Protein AF-A0A6L8I5V7-F1 (afdb_monomer)

Foldseek 3Di:
DPDDPDDDDDPDQDDDPVCVVPVQFDASVRWQDQVAQGPVGGSQWDFDPPCDPPGDIDGQDGSSPCCVPCVVVQPPHDVNVRD

Secondary structure (DSSP, 8-state):
--S-------SS----HHHHH-TTT--SS----TTS-BTTB-SSEE--TTS-TTPPPEEPPGGGG-HHHHGGGGTT--TTT--

Structure (mmCIF, N/CA/C/O backbone):
data_AF-A0A6L8I5V7-F1
#
_entry.id   AF-A0A6L8I5V7-F1
#
loop_
_atom_site.group_PDB
_atom_site.id
_atom_site.type_symbol
_atom_site.label_atom_id
_atom_site.label_alt_id
_atom_site.label_comp_id
_atom_site.label_asym_id
_atom_site.label_entity_id
_atom_site.label_seq_id
_atom_site.pdbx_PDB_ins_code
_atom_site.Cartn_x
_atom_site.Cartn_y
_atom_site.Cartn_z
_atom_site.occupancy
_atom_site.B_iso_or_equiv
_atom_site.auth_seq_id
_atom_site.auth_comp_id
_atom_site.auth_asym_id
_atom_site.auth_atom_id
_atom_site.pdbx_PDB_model_num
ATOM 1 N N . ILE A 1 1 ? 1.292 3.973 7.783 1.00 94.44 1 ILE A N 1
ATOM 2 C CA . ILE A 1 1 ? 0.953 4.749 9.005 1.00 94.44 1 ILE A CA 1
ATOM 3 C C . ILE A 1 1 ? 2.237 5.302 9.635 1.00 94.44 1 ILE A C 1
ATOM 5 O O . ILE A 1 1 ? 3.291 4.727 9.395 1.00 94.44 1 ILE A O 1
ATOM 9 N N . LYS A 1 2 ? 2.198 6.426 10.359 1.00 96.31 2 LYS A N 1
ATOM 10 C CA . LYS A 1 2 ? 3.372 7.032 11.022 1.00 96.31 2 LYS A CA 1
ATOM 11 C C . LYS A 1 2 ? 3.006 7.404 12.461 1.00 96.31 2 LYS A C 1
ATOM 13 O O . LYS A 1 2 ? 1.839 7.683 12.711 1.00 96.31 2 LYS A O 1
ATOM 18 N N . SER A 1 3 ? 3.987 7.399 13.367 1.00 97.81 3 SER A N 1
ATOM 19 C CA . SER A 1 3 ? 3.833 7.817 14.774 1.00 97.81 3 SER A CA 1
ATOM 20 C C . SER A 1 3 ? 2.652 7.146 15.497 1.00 97.81 3 SER A C 1
ATOM 22 O O . SER A 1 3 ? 1.788 7.819 16.052 1.00 97.81 3 SER A O 1
ATOM 24 N N . ILE A 1 4 ? 2.588 5.810 15.448 1.00 97.56 4 ILE A N 1
ATOM 25 C CA . ILE A 1 4 ? 1.524 5.023 16.090 1.00 97.56 4 ILE A CA 1
ATOM 26 C C . ILE A 1 4 ? 1.575 5.232 17.609 1.00 97.56 4 ILE A C 1
ATOM 28 O O . ILE A 1 4 ? 2.609 4.999 18.228 1.00 97.56 4 ILE A O 1
ATOM 32 N N . VAL A 1 5 ? 0.443 5.613 18.204 1.00 98.44 5 VAL A N 1
ATOM 33 C CA . VAL A 1 5 ? 0.288 5.783 19.664 1.00 98.44 5 VAL A CA 1
ATOM 34 C C . VAL A 1 5 ? -0.599 4.715 20.310 1.00 98.44 5 VAL A C 1
ATOM 36 O O . VAL A 1 5 ? -0.597 4.568 21.528 1.00 98.44 5 VAL A O 1
ATOM 39 N N . LYS A 1 6 ? -1.375 3.973 19.510 1.00 98.06 6 LYS A N 1
ATOM 40 C CA . LYS A 1 6 ? -2.311 2.944 19.974 1.00 98.06 6 LYS A CA 1
ATOM 41 C C . LYS A 1 6 ? -2.453 1.844 18.925 1.00 98.06 6 LYS A C 1
ATOM 43 O O . LYS A 1 6 ? -2.506 2.132 17.733 1.00 98.06 6 LYS A O 1
ATOM 48 N N . ILE A 1 7 ? -2.567 0.605 19.392 1.00 98.19 7 ILE A N 1
ATOM 49 C CA . ILE A 1 7 ? -2.947 -0.568 18.601 1.00 98.19 7 ILE A CA 1
ATOM 50 C C . ILE A 1 7 ? -4.155 -1.203 19.294 1.00 98.19 7 ILE A C 1
ATOM 52 O O . ILE A 1 7 ? -4.220 -1.248 20.523 1.00 98.19 7 ILE A O 1
ATOM 56 N N . THR A 1 8 ? -5.154 -1.634 18.530 1.00 98.25 8 THR A N 1
ATOM 57 C CA . THR A 1 8 ? -6.360 -2.287 19.055 1.00 98.25 8 THR A CA 1
ATOM 58 C C . THR A 1 8 ? -6.729 -3.437 18.137 1.00 98.25 8 THR A C 1
ATOM 60 O O . THR A 1 8 ? -6.744 -3.264 16.922 1.00 98.25 8 THR A O 1
ATOM 63 N N . LEU A 1 9 ? -6.996 -4.600 18.727 1.00 98.50 9 LEU A N 1
ATOM 64 C CA . LEU A 1 9 ? -7.557 -5.737 18.010 1.00 98.50 9 LEU A CA 1
ATOM 65 C C . LEU A 1 9 ? -9.075 -5.574 17.984 1.00 98.50 9 LEU A C 1
ATOM 67 O O . LEU A 1 9 ? -9.685 -5.320 19.022 1.00 98.50 9 LEU A O 1
ATOM 71 N N . VAL A 1 10 ? -9.653 -5.677 16.795 1.00 98.31 10 VAL A N 1
ATOM 72 C CA . VAL A 1 10 ? -11.083 -5.507 16.528 1.00 98.31 10 VAL A CA 1
ATOM 73 C C . VAL A 1 10 ? -11.578 -6.703 15.720 1.00 98.31 10 VAL A C 1
ATOM 75 O O . VAL A 1 10 ? -10.787 -7.344 15.030 1.00 98.31 10 VAL A O 1
ATOM 78 N N . GLU A 1 11 ? -12.862 -7.025 15.844 1.00 98.19 11 GLU A N 1
ATOM 79 C CA . GLU A 1 11 ? -13.485 -8.153 15.135 1.00 98.19 11 GLU A CA 1
ATOM 80 C C . GLU A 1 11 ? -13.777 -7.853 13.659 1.00 98.19 11 GLU A C 1
ATOM 82 O O . GLU A 1 11 ? -13.680 -8.742 12.816 1.00 98.19 11 GLU A O 1
ATOM 87 N N . GLU A 1 12 ? -14.087 -6.597 13.339 1.00 98.19 12 GLU A N 1
ATOM 88 C CA . GLU A 1 12 ? -14.441 -6.145 11.995 1.00 98.19 12 GLU A CA 1
ATOM 89 C C . GLU A 1 12 ? -13.306 -5.348 11.343 1.00 98.19 12 GLU A C 1
ATOM 91 O O . GLU A 1 12 ? -12.455 -4.760 12.014 1.00 98.19 12 GLU A O 1
ATOM 96 N N . GLN A 1 13 ? -13.310 -5.304 10.008 1.00 97.00 13 GLN A N 1
ATOM 97 C CA . GLN A 1 13 ? -12.340 -4.545 9.223 1.00 97.00 13 GLN A CA 1
ATOM 98 C C . GLN A 1 13 ? -12.433 -3.041 9.555 1.00 97.00 13 GLN A C 1
ATOM 100 O O . GLN A 1 13 ? -13.451 -2.417 9.250 1.00 97.00 13 GLN A O 1
ATOM 105 N N . PRO A 1 14 ? -11.392 -2.422 10.144 1.00 97.44 14 PRO A N 1
ATOM 106 C CA . PRO A 1 14 ? -11.451 -1.015 10.519 1.00 97.44 14 PRO A CA 1
ATOM 107 C C . PRO A 1 14 ? -11.331 -0.098 9.289 1.00 97.44 14 PRO A C 1
ATOM 109 O O . PRO A 1 14 ? -10.778 -0.504 8.261 1.00 97.44 14 PRO A O 1
ATOM 112 N N . PRO A 1 15 ? -11.769 1.169 9.389 1.00 96.12 15 PRO A N 1
ATOM 113 C CA . PRO A 1 15 ? -11.527 2.149 8.339 1.00 96.12 15 PRO A CA 1
ATOM 114 C C . PRO A 1 15 ? -10.031 2.456 8.178 1.00 96.12 15 PRO A C 1
ATOM 116 O O . PRO A 1 15 ? -9.238 2.345 9.119 1.00 96.12 15 PRO A O 1
ATOM 119 N N . THR A 1 16 ? -9.641 2.910 6.985 1.00 97.38 16 THR A N 1
ATOM 120 C CA . THR A 1 16 ? -8.289 3.421 6.719 1.00 97.38 16 THR A CA 1
ATOM 121 C C . THR A 1 16 ? -8.361 4.831 6.141 1.00 97.38 16 THR A C 1
ATOM 123 O O . THR A 1 16 ? -9.201 5.129 5.298 1.00 97.38 16 THR A O 1
ATOM 126 N N . ALA A 1 17 ? -7.457 5.713 6.576 1.00 97.38 17 ALA A N 1
ATOM 127 C CA . ALA A 1 17 ? -7.553 7.149 6.293 1.00 97.38 17 ALA A CA 1
ATOM 128 C C . ALA A 1 17 ? -7.646 7.501 4.792 1.00 97.38 17 ALA A C 1
ATOM 130 O O . ALA A 1 17 ? -8.387 8.402 4.414 1.00 97.38 17 ALA A O 1
ATOM 131 N N . TRP A 1 18 ? -6.909 6.798 3.923 1.00 97.56 18 TRP A N 1
ATOM 132 C CA . TRP A 1 18 ? -6.953 7.052 2.476 1.00 97.56 18 TRP A CA 1
ATOM 133 C C . TRP A 1 18 ? -8.187 6.453 1.798 1.00 97.56 18 TRP A C 1
ATOM 135 O O . TRP A 1 18 ? -8.690 7.053 0.851 1.00 97.56 18 TRP A O 1
ATOM 145 N N . ASN A 1 19 ? -8.698 5.323 2.293 1.00 95.88 19 ASN A N 1
ATOM 146 C CA . ASN A 1 19 ? -9.946 4.748 1.802 1.00 95.88 19 ASN A CA 1
ATOM 147 C C . ASN A 1 19 ? -11.147 5.623 2.196 1.00 95.88 19 ASN A C 1
ATOM 149 O O . ASN A 1 19 ? -11.995 5.889 1.355 1.00 95.88 19 ASN A O 1
ATOM 153 N N . GLU A 1 20 ? -11.177 6.164 3.418 1.00 97.19 20 GLU A N 1
ATOM 154 C CA . GLU A 1 20 ? -12.202 7.141 3.821 1.00 97.19 20 GLU A CA 1
ATOM 155 C C . GLU A 1 20 ? -12.140 8.424 2.983 1.00 97.19 20 GLU A C 1
ATOM 157 O O . GLU A 1 20 ? -13.171 8.960 2.584 1.00 97.19 20 GLU A O 1
ATOM 162 N N . TYR A 1 21 ? -10.931 8.912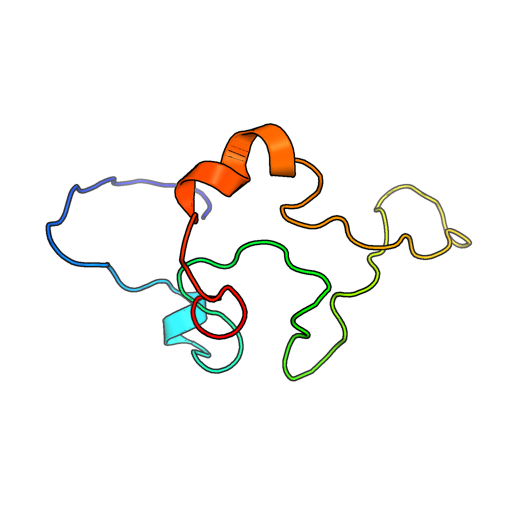 2.689 1.00 97.19 21 TYR A N 1
ATOM 163 C CA . TYR A 1 21 ? -10.747 10.111 1.874 1.00 97.19 21 TYR A CA 1
ATOM 164 C C . TYR A 1 21 ? -11.148 9.899 0.405 1.00 97.19 21 TYR A C 1
ATOM 166 O O . TYR A 1 21 ? -11.746 10.783 -0.206 1.00 97.19 21 TYR A O 1
ATOM 174 N N . SER A 1 22 ? -10.795 8.749 -0.183 1.00 96.19 22 SER A N 1
ATOM 175 C CA . SER A 1 22 ? -11.015 8.456 -1.603 1.00 96.19 22 SER A CA 1
ATOM 176 C C . SER A 1 22 ? -11.087 6.944 -1.865 1.00 96.19 22 SER A C 1
ATOM 178 O O . SER A 1 22 ? -10.155 6.325 -2.384 1.00 96.19 22 SER A O 1
ATOM 180 N N . ALA A 1 23 ? -12.226 6.335 -1.526 1.00 93.94 23 ALA A N 1
ATOM 181 C CA . ALA A 1 23 ? -12.426 4.882 -1.614 1.00 93.94 23 ALA A CA 1
ATOM 182 C C . ALA A 1 23 ? -12.302 4.310 -3.037 1.00 93.94 23 ALA A C 1
ATOM 184 O O . ALA A 1 23 ? -11.975 3.141 -3.209 1.00 93.94 23 ALA A O 1
ATOM 185 N N . HIS A 1 24 ? -12.556 5.127 -4.062 1.00 92.94 24 HIS A N 1
ATOM 186 C CA . HIS A 1 24 ? -12.428 4.719 -5.464 1.00 92.94 24 HIS A CA 1
ATOM 187 C C . HIS A 1 24 ? -10.966 4.656 -5.942 1.00 92.94 24 HIS A C 1
ATOM 189 O O . HIS A 1 24 ? -10.683 4.081 -6.992 1.00 92.94 24 HIS A O 1
ATOM 195 N N . GLU A 1 25 ? -10.037 5.238 -5.181 1.00 95.50 25 GLU A N 1
ATOM 196 C CA . GLU A 1 25 ? -8.606 5.276 -5.488 1.00 95.50 25 GLU A CA 1
ATOM 197 C C . GLU A 1 25 ? -7.799 4.294 -4.640 1.00 95.50 25 GLU A C 1
ATOM 199 O O . GLU A 1 25 ? -6.912 3.610 -5.163 1.00 95.50 25 GLU A O 1
ATOM 204 N N . TYR A 1 26 ? -8.125 4.210 -3.349 1.00 96.75 26 TYR A N 1
ATOM 205 C CA . TYR A 1 26 ? -7.365 3.462 -2.353 1.00 96.75 26 TYR A CA 1
ATOM 206 C C . TYR A 1 26 ? -8.257 2.422 -1.675 1.00 96.75 26 TYR A C 1
ATOM 208 O O . TYR A 1 26 ? -9.176 2.778 -0.936 1.00 96.75 26 TYR A O 1
ATOM 216 N N . GLY A 1 27 ? -7.976 1.142 -1.919 1.00 96.12 27 GLY A N 1
ATOM 217 C CA . GLY A 1 27 ? -8.664 0.017 -1.289 1.00 96.12 27 GLY A CA 1
ATOM 218 C C . GLY A 1 27 ? -8.041 -0.382 0.051 1.00 96.12 27 GLY A C 1
ATOM 219 O O . GLY A 1 27 ? -7.022 0.169 0.476 1.00 96.12 27 GLY A O 1
ATOM 220 N N . PHE A 1 28 ? -8.667 -1.330 0.748 1.00 96.81 28 PHE A N 1
ATOM 221 C CA . PHE A 1 28 ? -8.213 -1.763 2.071 1.00 96.81 28 PHE A CA 1
ATOM 222 C C . PHE A 1 28 ? -6.915 -2.577 2.008 1.00 96.81 28 PHE A C 1
ATOM 224 O O . PHE A 1 28 ? -6.019 -2.354 2.822 1.00 96.81 28 PHE A O 1
ATOM 231 N N . TYR A 1 29 ? -6.799 -3.497 1.045 1.00 97.06 29 TYR A N 1
ATOM 232 C CA . TYR A 1 29 ? -5.646 -4.393 0.964 1.00 97.06 29 TYR A CA 1
ATOM 233 C C . TYR A 1 29 ? -4.423 -3.680 0.396 1.00 97.06 29 TYR A C 1
ATOM 235 O O . TYR A 1 29 ? -3.313 -3.898 0.877 1.00 97.0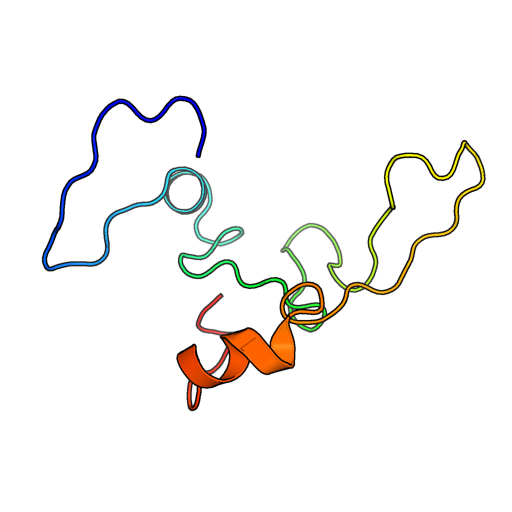6 29 TYR A O 1
ATOM 243 N N . SER A 1 30 ? -4.612 -2.804 -0.598 1.00 96.81 30 SER A N 1
ATOM 244 C CA . SER A 1 30 ? -3.562 -1.959 -1.180 1.00 96.81 30 SER A CA 1
ATOM 245 C C . SER A 1 30 ? -2.293 -2.732 -1.578 1.00 96.81 30 SER A C 1
ATOM 247 O O . SER A 1 30 ? -1.176 -2.213 -1.492 1.00 96.81 30 SER A O 1
ATOM 249 N N . ASN A 1 31 ? -2.450 -3.985 -2.025 1.00 98.06 31 ASN A N 1
ATOM 250 C CA . ASN A 1 31 ? -1.342 -4.798 -2.518 1.00 98.06 31 ASN A CA 1
ATOM 251 C C . ASN A 1 31 ? -0.744 -4.154 -3.776 1.00 98.06 31 ASN A C 1
ATOM 253 O O . ASN A 1 31 ? -1.468 -3.787 -4.702 1.00 98.06 31 ASN A O 1
ATOM 257 N N . VAL A 1 32 ? 0.588 -4.065 -3.849 1.00 98.31 32 VAL A N 1
ATOM 258 C CA . VAL A 1 32 ? 1.270 -3.549 -5.045 1.00 98.31 32 VAL A CA 1
ATOM 259 C C . VAL A 1 32 ? 0.984 -4.477 -6.225 1.00 98.31 32 VAL A C 1
ATOM 261 O O . VAL A 1 32 ? 1.411 -5.634 -6.235 1.00 98.31 32 VAL A O 1
ATOM 264 N N . ASN A 1 33 ? 0.254 -3.971 -7.217 1.00 98.12 33 ASN A N 1
ATOM 265 C CA . ASN A 1 33 ? -0.202 -4.760 -8.351 1.00 98.12 33 ASN A CA 1
ATOM 266 C C . ASN A 1 33 ? -0.075 -3.964 -9.667 1.00 98.12 33 ASN A C 1
ATOM 268 O O . ASN A 1 33 ? -0.884 -3.067 -9.902 1.00 98.12 33 ASN A O 1
ATOM 272 N N . PRO A 1 34 ? 0.889 -4.291 -10.552 1.00 97.94 34 PRO A N 1
ATOM 273 C CA . PRO A 1 34 ? 1.068 -3.592 -11.830 1.00 97.94 34 PRO A CA 1
ATOM 274 C C . PRO A 1 34 ? -0.081 -3.829 -12.827 1.00 97.94 34 PRO A C 1
ATOM 276 O O . PRO A 1 34 ? -0.172 -3.137 -13.837 1.00 97.94 34 PRO A O 1
ATOM 279 N N . GLU A 1 35 ? -0.958 -4.804 -12.568 1.00 97.31 35 GLU A N 1
ATOM 280 C CA . GLU A 1 35 ? -2.131 -5.100 -13.402 1.00 97.31 35 GLU A CA 1
ATOM 281 C C . GLU A 1 35 ? -3.338 -4.209 -13.062 1.00 97.31 35 GLU A C 1
ATOM 283 O O . GLU A 1 35 ? -4.305 -4.180 -13.823 1.00 97.31 35 GLU A O 1
ATOM 288 N N . ARG A 1 36 ? -3.289 -3.467 -11.945 1.00 96.25 36 ARG A N 1
ATOM 289 C CA . ARG A 1 36 ? -4.349 -2.555 -11.509 1.00 96.25 36 ARG A CA 1
ATOM 290 C C . ARG A 1 36 ? -3.823 -1.128 -11.423 1.00 96.25 36 ARG A C 1
ATOM 292 O O . ARG A 1 36 ? -3.115 -0.761 -10.487 1.00 96.25 36 ARG A O 1
ATOM 299 N N . ASP A 1 37 ? -4.223 -0.307 -12.383 1.00 97.12 37 ASP A N 1
ATOM 300 C CA . ASP A 1 37 ? -3.860 1.104 -12.401 1.00 97.12 37 ASP A CA 1
ATOM 301 C C . ASP A 1 37 ? -4.633 1.900 -11.333 1.00 97.12 37 ASP A C 1
ATOM 303 O O . ASP A 1 37 ? -5.743 1.550 -10.922 1.00 97.12 37 ASP A O 1
ATOM 307 N N . HIS A 1 38 ? -4.035 2.999 -10.881 1.00 97.12 38 HIS A N 1
ATOM 308 C CA . HIS A 1 38 ? -4.745 3.997 -10.094 1.00 97.12 38 HIS A CA 1
ATOM 309 C C . HIS A 1 38 ? -5.661 4.809 -11.034 1.00 97.12 38 HIS A C 1
ATOM 311 O O . HIS A 1 38 ? -5.266 5.047 -12.178 1.00 97.12 38 HIS A O 1
ATOM 317 N N . PRO A 1 39 ? -6.826 5.332 -10.594 1.00 96.75 39 PRO A N 1
ATOM 318 C CA . PRO A 1 39 ? -7.737 6.078 -11.477 1.00 96.75 39 PRO A CA 1
ATOM 319 C C . PRO A 1 39 ? -7.102 7.244 -12.251 1.00 96.75 39 PRO A C 1
ATOM 321 O O . PRO A 1 39 ? -7.588 7.633 -13.308 1.00 96.75 39 PRO A O 1
ATOM 324 N N . ARG A 1 40 ? -6.005 7.802 -11.729 1.00 97.81 40 ARG A N 1
ATOM 325 C CA . ARG A 1 40 ? -5.290 8.952 -12.306 1.00 97.81 40 ARG A CA 1
ATOM 326 C C . ARG A 1 40 ? -3.940 8.628 -12.959 1.00 97.81 40 ARG A C 1
ATOM 328 O O . ARG A 1 40 ? -3.383 9.508 -13.609 1.00 97.81 40 ARG A O 1
ATOM 335 N N . TRP A 1 41 ? -3.373 7.434 -12.774 1.00 97.88 41 TRP A N 1
ATOM 336 C CA . TRP A 1 41 ? -2.061 7.083 -13.343 1.00 97.88 41 TRP A CA 1
ATOM 337 C C . TRP A 1 41 ? -1.829 5.573 -13.395 1.00 97.88 41 TRP A C 1
ATOM 339 O O . TRP A 1 41 ? -2.385 4.813 -12.604 1.00 97.88 41 TRP A O 1
ATOM 349 N N . SER A 1 42 ? -0.940 5.142 -14.293 1.00 97.75 42 SER A N 1
ATOM 350 C CA . SER A 1 42 ? -0.571 3.730 -14.374 1.00 97.75 42 SER A CA 1
ATOM 351 C C . SER A 1 42 ? 0.372 3.301 -13.250 1.00 97.75 42 SER A C 1
ATOM 353 O O . SER A 1 42 ? 1.278 4.047 -12.881 1.00 97.75 42 SER A O 1
ATOM 355 N N . GLN A 1 43 ? 0.175 2.079 -12.752 1.00 97.94 43 GLN A N 1
ATOM 356 C CA . GLN A 1 43 ? 1.027 1.416 -11.756 1.00 97.94 43 GLN A CA 1
ATOM 357 C C . GLN A 1 43 ? 2.008 0.412 -12.385 1.00 97.94 43 GLN A C 1
ATOM 359 O O . GLN A 1 43 ? 2.702 -0.310 -11.677 1.00 97.94 43 GLN A O 1
ATOM 364 N N . LYS A 1 44 ? 2.084 0.341 -13.721 1.00 98.31 44 LYS A N 1
ATOM 365 C CA . LYS A 1 44 ? 2.953 -0.614 -14.436 1.00 98.31 4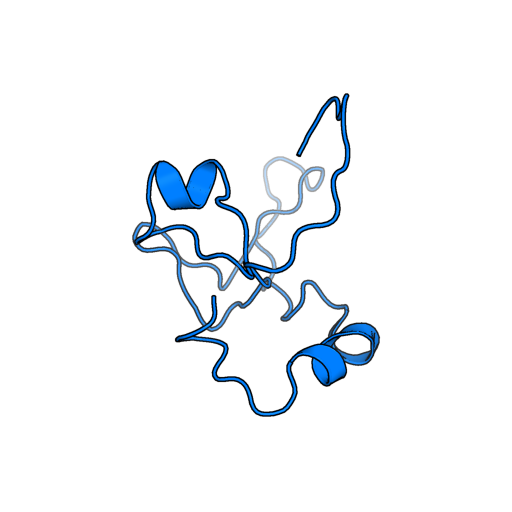4 LYS A CA 1
ATOM 366 C C . LYS A 1 44 ? 4.443 -0.320 -14.275 1.00 98.31 44 LYS A C 1
ATOM 368 O O . LYS A 1 44 ? 5.263 -1.226 -14.417 1.00 98.31 44 LYS A O 1
ATOM 373 N N . TYR A 1 45 ? 4.791 0.940 -14.026 1.00 98.00 45 TYR A N 1
ATOM 374 C CA . TYR A 1 45 ? 6.167 1.402 -13.904 1.00 98.00 45 TYR A CA 1
ATOM 375 C C . TYR A 1 45 ? 6.319 2.359 -12.727 1.00 98.00 45 TYR A C 1
ATOM 377 O O . TYR A 1 45 ? 5.452 3.189 -12.460 1.00 98.00 45 TYR A O 1
ATOM 385 N N . GLU A 1 46 ? 7.489 2.324 -12.106 1.00 97.12 46 GLU A N 1
ATOM 386 C CA . GLU A 1 46 ? 7.870 3.189 -11.000 1.00 97.12 46 GLU A CA 1
ATOM 387 C C . GLU A 1 46 ? 9.179 3.930 -11.282 1.00 97.12 46 GLU A C 1
ATOM 389 O O . GLU A 1 46 ? 9.954 3.595 -12.181 1.00 97.12 46 GLU A O 1
ATOM 394 N N . ARG A 1 47 ? 9.438 4.975 -10.491 1.00 94.94 47 ARG A N 1
ATOM 395 C CA . ARG A 1 47 ? 10.693 5.727 -10.534 1.00 94.94 47 ARG A CA 1
ATOM 396 C C . ARG A 1 47 ? 11.473 5.498 -9.248 1.00 94.94 47 ARG A C 1
ATOM 398 O O . ARG A 1 47 ? 11.110 6.024 -8.197 1.00 94.94 47 ARG A O 1
ATOM 405 N N . ARG A 1 48 ? 12.587 4.774 -9.349 1.00 93.38 48 ARG A N 1
ATOM 406 C CA . ARG A 1 48 ? 13.501 4.551 -8.227 1.00 93.38 48 ARG A CA 1
ATOM 407 C C . ARG A 1 48 ? 14.137 5.869 -7.775 1.00 93.38 48 ARG A C 1
ATOM 409 O O . ARG A 1 48 ? 14.849 6.532 -8.531 1.00 93.38 48 ARG A O 1
ATOM 416 N N . VAL A 1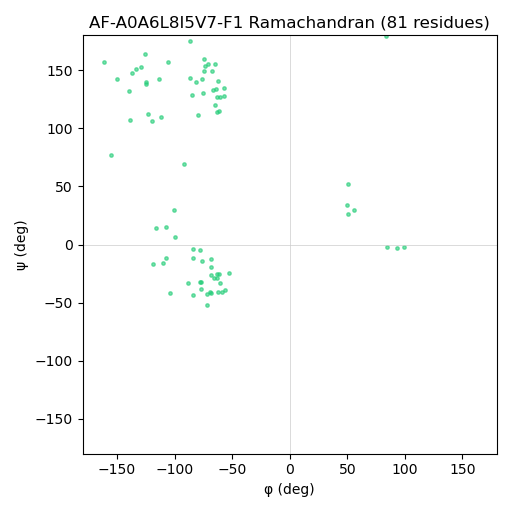 49 ? 13.907 6.239 -6.518 1.00 93.00 49 VAL A N 1
ATOM 417 C CA . VAL A 1 49 ? 14.586 7.378 -5.886 1.00 93.00 49 VAL A CA 1
ATOM 418 C C . VAL A 1 49 ? 16.077 7.055 -5.742 1.00 93.00 49 VAL A C 1
ATOM 420 O O . VAL A 1 49 ? 16.435 5.967 -5.299 1.00 93.00 49 VAL A O 1
ATOM 423 N N . GLY A 1 50 ? 16.942 7.997 -6.133 1.00 92.00 50 GLY A N 1
ATOM 424 C CA . GLY A 1 50 ? 18.403 7.844 -6.083 1.00 92.00 50 GLY A CA 1
ATOM 425 C C . GLY A 1 50 ? 19.075 7.460 -7.409 1.00 92.00 50 GLY A C 1
ATOM 426 O O . GLY A 1 50 ? 20.296 7.410 -7.458 1.00 92.00 50 GLY A O 1
ATOM 427 N N . GLY A 1 51 ? 18.323 7.249 -8.497 1.00 86.25 51 GLY A N 1
ATOM 428 C CA . GLY A 1 51 ? 18.895 6.921 -9.815 1.00 86.25 51 GLY A CA 1
ATOM 429 C C . GLY A 1 51 ? 19.491 8.104 -10.603 1.00 86.25 51 GLY A C 1
ATOM 430 O O . GLY A 1 51 ? 20.040 7.903 -11.684 1.00 86.25 51 GLY A O 1
ATOM 431 N N . GLY A 1 52 ? 19.374 9.336 -10.097 1.00 90.69 52 GLY A N 1
ATOM 432 C CA . GLY A 1 52 ? 19.812 10.559 -10.783 1.00 90.69 52 GLY A CA 1
ATOM 433 C C . GLY A 1 52 ? 18.792 11.127 -11.781 1.00 90.69 52 GLY A C 1
ATOM 434 O O . GLY A 1 52 ? 17.704 10.583 -11.970 1.00 90.69 52 GLY A O 1
ATOM 435 N N . LEU A 1 53 ? 19.143 12.254 -12.415 1.00 86.31 53 LEU A N 1
ATOM 436 C CA . LEU A 1 53 ? 18.242 13.035 -13.283 1.00 86.31 53 LEU A CA 1
ATOM 437 C C . LEU A 1 53 ? 17.766 12.266 -14.528 1.00 86.31 53 LEU A C 1
ATOM 439 O O . LEU A 1 53 ? 16.670 12.513 -15.021 1.00 86.31 53 LEU A O 1
ATOM 443 N N . PHE A 1 54 ? 18.573 11.322 -15.013 1.00 90.19 54 PHE A N 1
ATOM 444 C CA . PHE A 1 54 ? 18.314 10.561 -16.240 1.00 90.19 54 PHE A CA 1
ATOM 445 C C . PHE A 1 54 ? 17.908 9.106 -15.978 1.00 90.19 54 PHE A C 1
ATOM 447 O O . PHE A 1 54 ? 17.940 8.278 -16.890 1.00 90.19 54 PHE A O 1
ATOM 454 N N . ALA A 1 55 ? 17.539 8.775 -14.736 1.00 91.06 55 ALA A N 1
ATOM 455 C CA . ALA A 1 55 ? 17.056 7.443 -14.408 1.00 91.06 55 ALA A CA 1
ATOM 456 C C . ALA A 1 55 ? 15.790 7.118 -15.203 1.00 91.06 55 ALA A C 1
ATOM 458 O O . ALA A 1 55 ? 14.800 7.854 -15.163 1.00 91.06 55 ALA A O 1
ATOM 459 N N . ARG A 1 56 ? 15.818 5.982 -15.902 1.00 92.75 56 ARG A N 1
ATOM 460 C CA . ARG A 1 56 ? 14.626 5.424 -16.540 1.00 92.75 56 ARG A CA 1
ATOM 461 C C . ARG A 1 56 ? 13.676 4.875 -15.480 1.00 92.75 56 ARG A C 1
ATOM 463 O O . ARG A 1 56 ? 14.094 4.500 -14.385 1.00 92.75 56 ARG A O 1
ATOM 470 N N . GLN A 1 57 ? 12.398 4.820 -15.830 1.00 94.81 57 GLN A N 1
ATOM 471 C CA . GLN A 1 57 ? 11.416 4.090 -15.039 1.00 94.81 57 GLN A CA 1
ATOM 472 C C . GLN A 1 57 ? 11.691 2.583 -15.114 1.00 94.81 57 GLN A C 1
ATOM 474 O O . GLN A 1 57 ? 12.198 2.083 -16.122 1.00 94.81 57 GLN A O 1
ATOM 479 N N . THR A 1 58 ? 11.348 1.869 -14.050 1.00 95.69 58 THR A N 1
ATOM 480 C CA . THR A 1 58 ? 11.478 0.414 -13.932 1.00 95.69 58 THR A CA 1
ATOM 481 C C . THR A 1 58 ? 10.091 -0.218 -13.859 1.00 95.69 58 THR A C 1
ATOM 483 O O . THR A 1 58 ? 9.212 0.384 -13.245 1.00 95.69 58 THR A O 1
ATOM 486 N N . PRO A 1 59 ? 9.850 -1.393 -14.469 1.00 98.06 59 PRO A N 1
ATOM 487 C CA . PRO A 1 59 ? 8.587 -2.102 -14.286 1.00 98.06 59 PRO A CA 1
ATOM 488 C C . PRO A 1 59 ? 8.334 -2.389 -12.803 1.00 98.06 59 PRO A C 1
ATOM 490 O O . PRO A 1 59 ? 9.244 -2.828 -12.099 1.00 98.06 59 PRO A O 1
ATOM 493 N N . THR A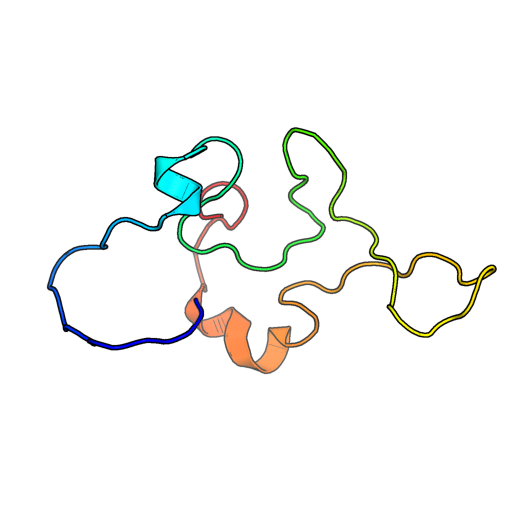 1 60 ? 7.112 -2.148 -12.339 1.00 98.50 60 THR A N 1
ATOM 494 C CA . THR A 1 60 ? 6.714 -2.449 -10.962 1.00 98.50 60 THR A CA 1
ATOM 495 C C . THR A 1 60 ? 6.506 -3.951 -10.808 1.00 98.50 60 THR A C 1
ATOM 497 O O . THR A 1 60 ? 5.809 -4.584 -11.602 1.00 98.50 60 THR A O 1
ATOM 500 N N . ALA A 1 61 ? 7.115 -4.536 -9.780 1.00 98.19 61 ALA A N 1
ATOM 501 C CA . ALA A 1 61 ? 6.950 -5.949 -9.471 1.00 98.19 61 ALA A CA 1
ATOM 502 C C . ALA A 1 61 ? 5.645 -6.189 -8.694 1.00 98.19 61 ALA A C 1
ATOM 504 O O . ALA A 1 61 ? 5.294 -5.428 -7.790 1.00 98.19 61 ALA A O 1
ATOM 505 N N . LYS A 1 62 ? 4.934 -7.278 -9.007 1.00 97.62 62 LYS A N 1
ATOM 506 C CA . LYS A 1 62 ? 3.750 -7.702 -8.243 1.00 97.62 62 LYS A CA 1
ATOM 507 C C . LYS A 1 62 ? 4.147 -8.040 -6.805 1.00 97.62 62 LYS A C 1
ATOM 509 O O . LYS A 1 62 ? 5.235 -8.568 -6.576 1.00 97.62 62 LYS A O 1
ATOM 514 N N . PHE A 1 63 ? 3.305 -7.668 -5.842 1.00 98.19 63 PHE A N 1
ATOM 515 C CA . PHE A 1 63 ? 3.624 -7.692 -4.407 1.00 98.19 63 PHE A CA 1
ATOM 516 C C . PHE A 1 63 ? 4.948 -6.993 -4.066 1.00 98.19 63 PHE A C 1
ATOM 518 O O . PHE A 1 63 ? 5.613 -7.336 -3.093 1.00 98.19 63 PHE A O 1
ATOM 525 N N . ASN A 1 64 ? 5.356 -6.026 -4.894 1.00 98.38 64 ASN A N 1
ATOM 526 C CA . ASN A 1 64 ? 6.633 -5.333 -4.783 1.00 98.38 64 ASN A CA 1
ATOM 527 C C . ASN A 1 64 ? 7.857 -6.278 -4.782 1.00 98.38 64 ASN A C 1
ATOM 529 O O . ASN A 1 64 ? 8.876 -5.973 -4.168 1.00 98.38 64 ASN A O 1
ATOM 533 N N . GLY A 1 65 ? 7.747 -7.434 -5.448 1.00 98.31 65 GLY A N 1
ATOM 534 C CA . GLY A 1 65 ? 8.815 -8.432 -5.553 1.00 98.31 65 GLY A CA 1
ATOM 535 C C . GLY A 1 65 ? 8.781 -9.538 -4.498 1.00 98.31 65 GLY A C 1
ATOM 536 O O . GLY A 1 65 ? 9.581 -10.457 -4.601 1.00 98.31 65 GLY A O 1
ATOM 537 N N . TYR A 1 66 ? 7.845 -9.495 -3.546 1.00 98.50 66 TYR A N 1
ATOM 538 C CA . TYR A 1 66 ? 7.732 -10.469 -2.448 1.00 98.50 66 TYR A CA 1
ATOM 539 C C . TYR A 1 66 ? 6.654 -11.537 -2.690 1.00 98.50 66 TYR A C 1
ATOM 541 O O . TYR A 1 66 ? 5.975 -11.994 -1.770 1.00 98.50 66 TYR A O 1
ATOM 549 N N . GLY A 1 67 ? 6.400 -11.867 -3.958 1.00 98.00 67 GLY A N 1
ATOM 550 C CA . GLY A 1 67 ? 5.310 -12.769 -4.331 1.00 98.00 67 GLY A CA 1
ATOM 551 C C . GLY A 1 67 ? 5.437 -14.149 -3.685 1.00 98.00 67 GLY A C 1
ATOM 552 O O . GLY A 1 67 ? 4.440 -14.674 -3.192 1.00 98.00 67 GLY A O 1
ATOM 553 N N . ASP A 1 68 ? 6.649 -14.694 -3.625 1.00 98.00 68 ASP A N 1
ATOM 554 C CA . ASP A 1 68 ? 6.908 -16.026 -3.071 1.00 98.00 68 ASP A CA 1
ATOM 555 C C . ASP A 1 68 ? 6.614 -16.085 -1.561 1.00 98.00 68 ASP A C 1
ATOM 557 O O . ASP A 1 68 ? 6.189 -17.115 -1.037 1.00 98.00 68 ASP A O 1
ATOM 561 N N . GLU A 1 69 ? 6.765 -14.961 -0.862 1.00 98.38 69 GLU A N 1
ATOM 562 C CA . GLU A 1 69 ? 6.555 -14.849 0.575 1.00 98.38 69 GLU A CA 1
ATOM 563 C C . GLU A 1 69 ? 5.110 -14.527 0.952 1.00 98.38 69 GLU A C 1
ATOM 565 O O . GLU A 1 69 ? 4.665 -14.974 2.006 1.00 98.38 69 GLU A O 1
ATOM 570 N N . VAL A 1 70 ? 4.369 -13.756 0.143 1.00 98.25 70 VAL A N 1
ATOM 571 C CA . VAL A 1 70 ? 3.046 -13.242 0.562 1.00 98.25 70 VAL A CA 1
ATOM 572 C C . VAL A 1 70 ? 1.866 -13.699 -0.284 1.00 98.25 70 VAL A C 1
ATOM 574 O O . VAL A 1 70 ? 0.732 -13.591 0.179 1.00 98.25 70 VAL A O 1
ATOM 577 N N . ALA A 1 71 ?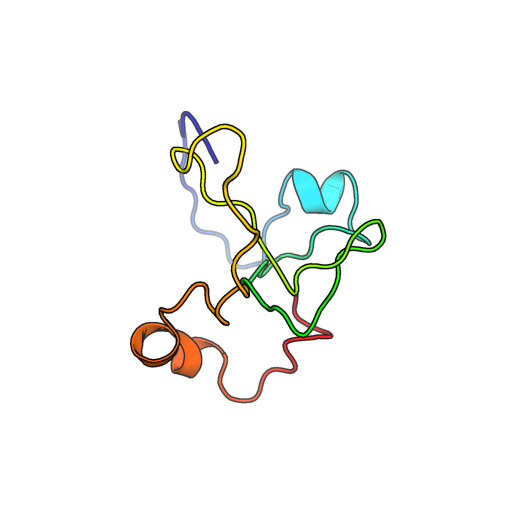 2.072 -14.225 -1.497 1.00 97.62 71 ALA A N 1
ATOM 578 C CA . ALA A 1 71 ? 0.954 -14.521 -2.402 1.00 97.62 71 ALA A CA 1
ATOM 579 C C . ALA A 1 71 ? -0.038 -15.538 -1.815 1.00 97.62 71 ALA A C 1
ATOM 581 O O . ALA A 1 71 ? -1.242 -15.434 -2.048 1.00 97.62 71 ALA A O 1
ATOM 582 N N . HIS A 1 72 ? 0.450 -16.486 -1.013 1.00 97.94 72 HIS A N 1
ATOM 583 C CA . HIS A 1 72 ? -0.378 -17.518 -0.390 1.00 97.94 72 HIS A CA 1
ATOM 584 C C . HIS A 1 72 ? -1.430 -16.957 0.584 1.00 97.94 72 HIS A C 1
ATOM 586 O O . HIS A 1 72 ? -2.474 -17.579 0.759 1.00 97.94 72 HIS A O 1
ATOM 592 N N . LEU A 1 73 ? -1.203 -15.774 1.171 1.00 98.06 73 LEU A N 1
ATOM 593 C CA . LEU A 1 73 ? -2.161 -15.106 2.064 1.00 98.06 73 LEU A CA 1
ATOM 594 C C . LEU A 1 73 ? -3.419 -14.622 1.328 1.00 98.06 73 LEU A C 1
ATOM 596 O O . LEU A 1 73 ? -4.443 -14.380 1.961 1.00 98.06 73 LEU A O 1
ATOM 600 N N . TYR A 1 74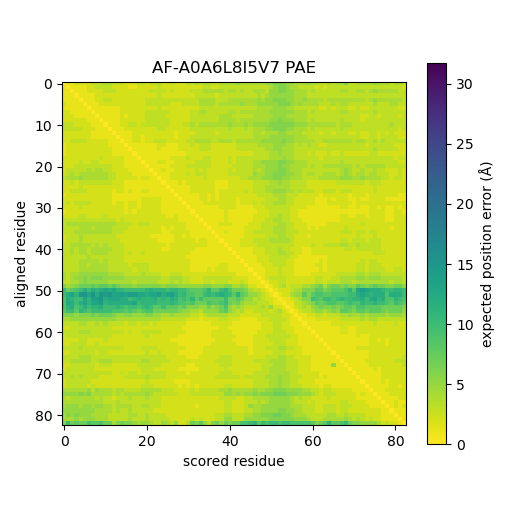 ? -3.341 -14.493 0.002 1.00 97.56 74 TYR A N 1
ATOM 601 C CA . TYR A 1 74 ? -4.414 -13.990 -0.855 1.00 97.56 74 TYR A CA 1
ATOM 602 C C . TYR A 1 74 ? -4.925 -15.047 -1.845 1.00 97.56 74 TYR A C 1
ATOM 604 O O . TYR A 1 74 ? -5.595 -14.720 -2.828 1.00 97.56 74 TYR A O 1
ATOM 612 N N . ALA A 1 75 ? -4.582 -16.319 -1.629 1.00 96.19 75 ALA A N 1
ATOM 613 C CA . ALA A 1 75 ? -4.979 -17.404 -2.514 1.00 96.19 75 ALA A CA 1
ATOM 614 C C . ALA A 1 75 ? -6.511 -17.468 -2.659 1.00 96.19 75 ALA A C 1
ATOM 616 O O . ALA A 1 75 ? -7.246 -17.512 -1.675 1.00 96.19 75 ALA A O 1
ATOM 617 N N . GLY A 1 76 ? -6.988 -17.476 -3.906 1.00 96.50 76 GLY A N 1
ATOM 618 C CA . GLY A 1 76 ? -8.419 -17.512 -4.228 1.00 96.50 76 GLY A CA 1
ATOM 619 C C . GLY A 1 76 ? -9.125 -16.151 -4.231 1.00 96.50 76 GLY A C 1
ATOM 620 O O . GLY A 1 76 ? -10.303 -16.099 -4.577 1.00 96.50 76 GLY A O 1
ATOM 621 N N . MET A 1 77 ? -8.436 -15.054 -3.902 1.00 97.00 77 MET A N 1
ATOM 622 C CA . MET A 1 77 ? -8.996 -13.703 -4.003 1.00 97.00 77 MET A CA 1
ATOM 623 C C . MET A 1 77 ? -8.799 -13.108 -5.401 1.00 97.00 77 MET A C 1
ATOM 625 O O . MET A 1 77 ? -7.744 -13.258 -6.018 1.00 97.00 77 MET A O 1
ATOM 629 N N . ASP A 1 78 ? -9.789 -12.349 -5.873 1.00 96.19 78 ASP A N 1
ATOM 630 C CA . ASP A 1 78 ? -9.619 -11.450 -7.017 1.00 96.19 78 ASP A CA 1
ATOM 631 C C . ASP A 1 78 ? -8.934 -10.161 -6.544 1.00 96.19 78 ASP A C 1
ATOM 633 O O . ASP A 1 78 ? -9.528 -9.383 -5.800 1.00 96.19 78 ASP A O 1
ATOM 637 N N . LEU A 1 79 ? -7.690 -9.933 -6.967 1.00 93.75 79 LEU A N 1
ATOM 638 C CA . LEU A 1 79 ? -6.869 -8.788 -6.545 1.00 93.75 79 LEU A CA 1
ATOM 639 C C . LEU A 1 79 ? -7.123 -7.499 -7.340 1.00 93.75 79 LEU A C 1
ATOM 641 O O . LEU A 1 79 ? -6.512 -6.470 -7.052 1.00 93.75 79 LEU A O 1
ATOM 645 N N . ILE A 1 80 ? -7.983 -7.539 -8.358 1.00 93.75 80 ILE A N 1
ATOM 646 C CA . ILE A 1 80 ? -8.482 -6.332 -9.025 1.00 93.75 80 ILE A CA 1
ATOM 647 C C . ILE A 1 80 ? -9.668 -5.780 -8.233 1.00 93.75 80 ILE A C 1
ATOM 649 O O . ILE A 1 80 ? -9.742 -4.574 -7.979 1.00 93.75 80 ILE A O 1
ATOM 653 N N . VAL A 1 81 ? -10.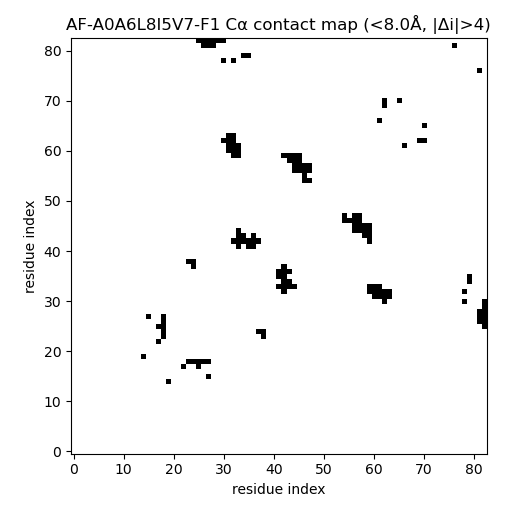561 -6.674 -7.798 1.00 92.56 81 VAL A N 1
ATOM 654 C CA . VAL A 1 81 ? -11.702 -6.335 -6.940 1.00 92.56 81 VAL A CA 1
ATOM 655 C C . VAL A 1 81 ? -11.228 -6.003 -5.521 1.00 92.56 81 VAL A C 1
ATOM 657 O O . VAL A 1 81 ? -11.527 -4.920 -5.021 1.00 92.56 81 VAL A O 1
ATOM 660 N N . ASN A 1 82 ? -10.431 -6.882 -4.906 1.00 90.56 82 ASN A N 1
ATOM 661 C CA . ASN A 1 82 ? -9.905 -6.753 -3.541 1.00 90.56 82 ASN A CA 1
ATOM 662 C C . ASN A 1 82 ? -8.541 -6.051 -3.537 1.00 90.56 82 ASN A C 1
ATOM 664 O O . ASN A 1 82 ? -7.498 -6.668 -3.300 1.00 90.56 82 ASN A O 1
ATOM 668 N N . HIS A 1 83 ? -8.565 -4.762 -3.856 1.00 86.81 83 HIS A N 1
ATOM 669 C CA . HIS A 1 83 ? -7.383 -3.914 -3.970 1.00 86.81 83 HIS A CA 1
ATOM 670 C C . HIS A 1 83 ? -7.153 -3.020 -2.749 1.00 86.81 83 HIS A C 1
ATOM 672 O O . HIS A 1 83 ? -7.896 -3.104 -1.744 1.00 86.81 83 HIS A O 1
#

pLDDT: mean 96.18, std 2.8, range [86.25, 98.5]

Sequence (83 aa):
IKSIVKITLVEEQPPTAWNEYSAHEYGFYSNVNPERDHPRWSQKYERRVGGGLFARQTPTAKFNGYGDEVAHLYAGMDLIVNH

Mean predicted aligned error: 3.0 Å

Radius of gyration: 15.44 Å; Cα contacts (8 Å, |Δi|>4): 74; chains: 1; bounding box: 34×31×36 Å

Nearest PDB structures (foldseek):
  1xdy-assembly7_G  TM=9.769E-01  e=2.807E-07  Escherichia coli
  1xdy-assembly9_I  TM=9.775E-01  e=4.244E-07  Escherichia coli
  7pc8-assembly2_B  TM=2.440E-01  e=6.884E+00  Homo sapiens

Solvent-accessible surface area (backbone atoms only — not comparable to full-atom values): 5524 Å² total; per-residue (Å²): 139,76,89,82,90,79,87,82,91,69,97,62,90,75,91,48,77,58,32,74,74,37,55,90,65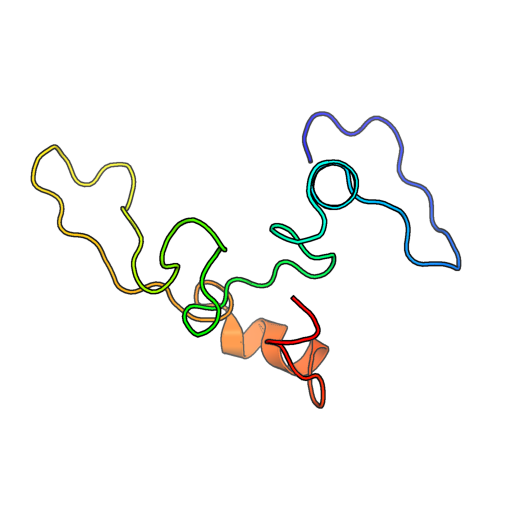,32,46,88,68,60,64,47,42,38,89,50,57,44,89,89,50,74,38,44,51,40,74,69,86,87,58,62,98,81,51,70,70,42,76,43,43,50,53,70,67,43,43,93,81,50,48,76,83,50,67,94,59,59,64,77,80,61,35